Protein AF-A0A955RF29-F1 (afdb_monomer_lite)

Radius of gyration: 60.95 Å; chains: 1; bounding box: 113×38×170 Å

Structure (mmCIF, N/CA/C/O backbone):
data_AF-A0A955RF29-F1
#
_entry.id   AF-A0A955RF29-F1
#
loop_
_atom_site.group_PDB
_atom_site.id
_atom_site.type_symbol
_atom_site.label_atom_id
_atom_site.label_alt_id
_atom_site.label_comp_id
_atom_site.label_asym_id
_atom_site.label_entity_id
_atom_site.label_seq_id
_atom_site.pdbx_PDB_ins_code
_atom_site.Cartn_x
_atom_site.Cartn_y
_atom_site.Cartn_z
_atom_site.occupancy
_atom_site.B_iso_or_equiv
_atom_site.auth_seq_id
_atom_site.auth_comp_id
_atom_site.auth_asym_id
_atom_site.auth_atom_id
_atom_site.pdbx_PDB_model_num
ATOM 1 N N . MET A 1 1 ? 49.615 17.426 -92.882 1.00 44.66 1 MET A N 1
ATOM 2 C CA . MET A 1 1 ? 49.436 17.462 -91.415 1.00 44.66 1 MET A CA 1
ATOM 3 C C . MET A 1 1 ? 48.062 16.869 -91.121 1.00 44.66 1 MET A C 1
ATOM 5 O O . MET A 1 1 ? 47.117 17.593 -90.859 1.00 44.66 1 MET A O 1
ATOM 9 N N . GLU A 1 2 ? 47.929 15.550 -91.261 1.00 51.22 2 GLU A N 1
ATOM 10 C CA . GLU A 1 2 ? 46.719 14.820 -90.866 1.00 51.22 2 GLU A CA 1
ATOM 11 C C . GLU A 1 2 ? 47.012 14.222 -89.491 1.00 51.22 2 GLU A C 1
ATOM 13 O O . GLU A 1 2 ? 47.630 13.172 -89.369 1.00 51.22 2 GLU A O 1
ATOM 18 N N . ILE A 1 3 ? 46.690 14.984 -88.443 1.00 63.00 3 ILE A N 1
ATOM 19 C CA . ILE A 1 3 ? 46.887 14.603 -87.034 1.00 63.00 3 ILE A CA 1
ATOM 20 C C . ILE A 1 3 ? 45.541 14.149 -86.442 1.00 63.00 3 ILE A C 1
ATOM 22 O O . ILE A 1 3 ? 45.221 14.423 -85.288 1.00 63.00 3 ILE A O 1
ATOM 26 N N . LEU A 1 4 ? 44.713 13.491 -87.253 1.00 61.75 4 L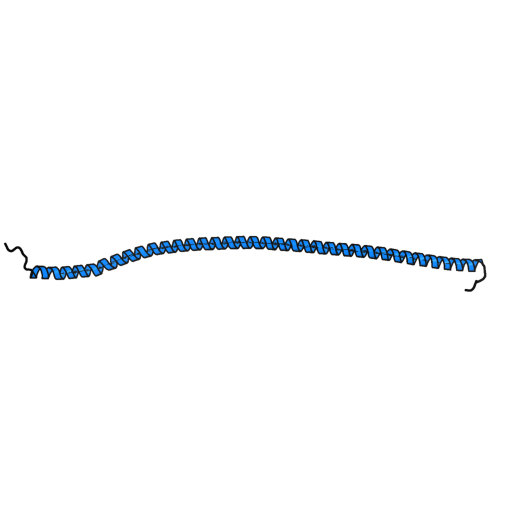EU A N 1
ATOM 27 C CA . LEU A 1 4 ? 43.547 12.771 -86.763 1.00 61.75 4 LEU A CA 1
ATOM 28 C C . LEU A 1 4 ? 43.891 11.284 -86.840 1.00 61.75 4 LEU A C 1
ATOM 30 O O . LEU A 1 4 ? 44.089 10.780 -87.945 1.00 61.75 4 LEU A O 1
ATOM 34 N N . PRO A 1 5 ? 44.031 10.584 -85.701 1.00 68.00 5 PRO A N 1
ATOM 35 C CA . PRO A 1 5 ? 44.172 9.138 -85.731 1.00 68.00 5 PRO A CA 1
ATOM 36 C C . PRO A 1 5 ? 42.946 8.551 -86.435 1.00 68.00 5 PRO A C 1
ATOM 38 O O . PRO A 1 5 ? 41.822 8.983 -86.172 1.00 68.00 5 PRO A O 1
ATOM 41 N N . ASP A 1 6 ? 43.169 7.585 -87.329 1.00 71.38 6 ASP A N 1
ATOM 42 C CA . ASP A 1 6 ? 42.102 6.882 -88.043 1.00 71.38 6 ASP A CA 1
ATOM 4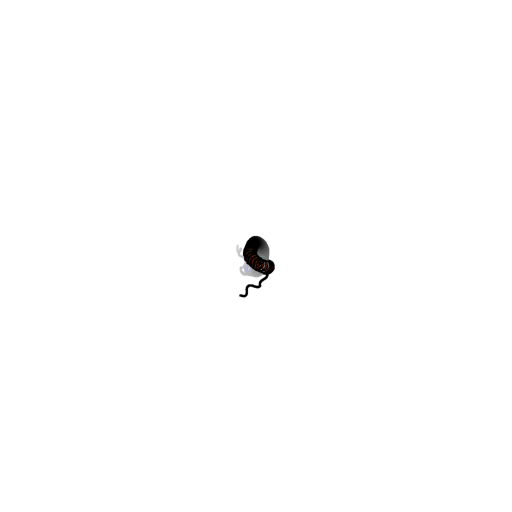3 C C . ASP A 1 6 ? 40.985 6.494 -87.055 1.00 71.38 6 ASP A C 1
ATOM 45 O O . ASP A 1 6 ? 41.275 5.831 -86.046 1.00 71.38 6 ASP A O 1
ATOM 49 N N . PRO A 1 7 ? 39.715 6.863 -87.310 1.00 74.56 7 PRO A N 1
ATOM 50 C CA . PRO A 1 7 ? 38.617 6.675 -86.358 1.00 74.56 7 PRO A CA 1
ATOM 51 C C . PRO A 1 7 ? 38.456 5.209 -85.935 1.00 74.56 7 PRO A C 1
ATOM 53 O O . PRO A 1 7 ? 38.029 4.915 -84.820 1.00 74.56 7 PRO A O 1
ATOM 56 N N . ILE A 1 8 ? 38.881 4.278 -86.786 1.00 77.88 8 ILE A N 1
ATOM 57 C CA . ILE A 1 8 ? 38.876 2.838 -86.529 1.00 77.88 8 ILE A CA 1
ATOM 58 C C . ILE A 1 8 ? 39.794 2.466 -85.352 1.00 77.88 8 ILE A C 1
ATOM 60 O O . ILE A 1 8 ? 39.371 1.720 -84.472 1.00 77.88 8 ILE A O 1
ATOM 64 N N . HIS A 1 9 ? 41.012 3.015 -85.272 1.00 79.88 9 HIS A N 1
ATOM 65 C CA . HIS A 1 9 ? 41.974 2.683 -84.211 1.00 79.88 9 HIS A CA 1
ATOM 66 C C . HIS A 1 9 ? 41.547 3.257 -82.857 1.00 79.88 9 HIS A C 1
ATOM 68 O O . HIS A 1 9 ? 41.648 2.580 -81.833 1.00 79.88 9 HIS A O 1
ATOM 74 N N . ALA A 1 10 ? 41.005 4.480 -82.857 1.00 80.06 10 ALA A N 1
ATOM 75 C CA . ALA A 1 10 ? 40.434 5.089 -81.660 1.00 80.06 10 ALA A CA 1
ATOM 76 C C . ALA A 1 10 ? 39.253 4.264 -81.126 1.00 80.06 10 ALA A C 1
ATOM 78 O O . ALA A 1 10 ? 39.174 4.001 -79.928 1.00 80.06 10 ALA A O 1
ATOM 79 N N . THR A 1 11 ? 38.378 3.788 -82.018 1.00 82.56 11 THR A N 1
ATOM 80 C CA . THR A 1 11 ? 37.225 2.955 -81.643 1.00 82.56 11 THR A CA 1
ATOM 81 C C . THR A 1 11 ? 37.660 1.580 -81.119 1.00 82.56 11 THR A C 1
ATOM 83 O O . THR A 1 11 ? 37.124 1.109 -80.117 1.00 82.56 11 THR A O 1
ATOM 86 N N . LEU A 1 12 ? 38.672 0.961 -81.740 1.00 85.12 12 LEU A N 1
ATOM 87 C CA . LEU A 1 12 ? 39.217 -0.337 -81.326 1.00 85.12 12 LEU A CA 1
ATOM 88 C C . LEU A 1 12 ? 39.842 -0.294 -79.919 1.00 85.12 12 LEU A C 1
ATOM 90 O O . LEU A 1 12 ? 39.748 -1.274 -79.187 1.00 85.12 12 LEU A O 1
ATOM 94 N N . LEU A 1 13 ? 40.452 0.833 -79.529 1.00 84.88 13 LEU A N 1
ATOM 95 C CA . LEU A 1 13 ? 41.024 1.024 -78.190 1.00 84.88 13 LEU A CA 1
ATOM 96 C C . LEU A 1 13 ? 39.968 1.461 -77.156 1.00 84.88 13 LEU A C 1
ATOM 98 O O . LEU A 1 13 ? 40.008 1.035 -76.001 1.00 84.88 13 LEU A O 1
ATOM 102 N N . LEU A 1 14 ? 39.002 2.293 -77.565 1.00 88.75 14 LEU A N 1
ATOM 103 C CA . LEU A 1 14 ? 37.929 2.781 -76.693 1.00 88.75 14 LEU A CA 1
ATOM 104 C C . LEU A 1 14 ? 36.957 1.678 -76.278 1.00 88.75 14 LEU A C 1
ATOM 106 O O . LEU A 1 14 ? 36.488 1.691 -75.143 1.00 88.75 14 LEU A O 1
ATOM 110 N N . LEU A 1 15 ? 36.667 0.718 -77.159 1.00 90.62 15 LEU A N 1
ATOM 111 C CA . LEU A 1 15 ? 35.743 -0.378 -76.864 1.00 90.62 15 LEU A CA 1
ATOM 112 C C . LEU A 1 15 ? 36.165 -1.201 -75.623 1.00 90.62 15 LEU A C 1
ATOM 114 O O . LEU A 1 15 ? 35.382 -1.262 -74.673 1.00 90.62 15 LEU A O 1
ATOM 118 N N . PRO A 1 16 ? 37.374 -1.795 -75.548 1.00 90.12 16 PRO A N 1
ATOM 119 C CA . PRO A 1 16 ? 37.805 -2.537 -74.365 1.00 90.12 16 PRO A CA 1
ATOM 120 C C . PRO A 1 16 ? 37.986 -1.638 -73.138 1.00 90.12 16 PRO A C 1
ATOM 122 O O . PRO A 1 16 ? 37.719 -2.091 -72.028 1.00 90.12 16 PRO A O 1
ATOM 125 N N . PHE A 1 17 ? 38.371 -0.366 -73.308 1.00 91.50 17 PHE A N 1
ATOM 126 C CA . PHE A 1 17 ? 38.441 0.589 -72.198 1.00 91.50 17 PHE A CA 1
ATOM 127 C C . PHE A 1 17 ? 37.061 0.852 -71.581 1.00 91.50 17 PHE A C 1
ATOM 129 O O . PHE A 1 17 ? 36.918 0.787 -70.364 1.00 91.50 17 PHE A O 1
ATOM 136 N N . LEU A 1 18 ? 36.030 1.087 -72.399 1.00 93.12 18 LEU A N 1
ATOM 137 C CA . LEU A 1 18 ? 34.659 1.299 -71.926 1.00 93.12 18 LEU A CA 1
ATOM 138 C C . LEU A 1 18 ? 34.064 0.033 -71.304 1.00 93.12 18 LEU A C 1
ATOM 140 O O . LEU A 1 18 ? 33.390 0.119 -70.279 1.00 93.12 18 LEU A O 1
ATOM 144 N N . VAL A 1 19 ? 34.347 -1.143 -71.871 1.00 93.25 19 VAL A N 1
ATOM 145 C CA . VAL A 1 19 ? 33.924 -2.428 -71.292 1.00 93.25 19 VAL A CA 1
ATOM 146 C C . VAL A 1 19 ? 34.605 -2.671 -69.939 1.00 93.25 19 VAL A C 1
ATOM 148 O O . VAL A 1 19 ? 33.932 -3.028 -68.969 1.00 93.25 19 VAL A O 1
ATOM 151 N N . ALA A 1 20 ? 35.915 -2.430 -69.834 1.00 90.25 20 ALA A N 1
ATOM 152 C CA . ALA A 1 20 ? 36.654 -2.550 -68.579 1.00 90.25 20 ALA A CA 1
ATOM 153 C C . 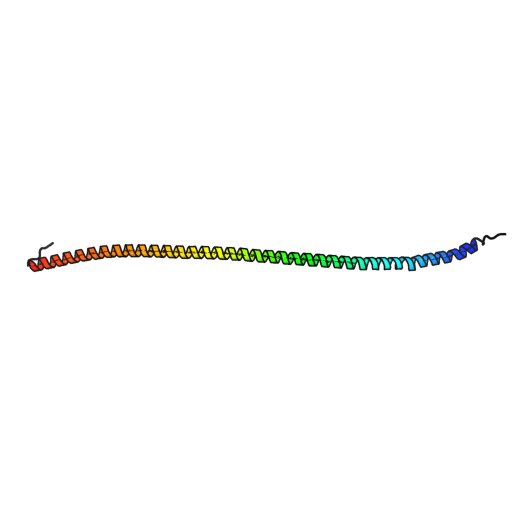ALA A 1 20 ? 36.189 -1.518 -67.541 1.00 90.25 20 ALA A C 1
ATOM 155 O O . ALA A 1 20 ? 35.969 -1.878 -66.387 1.00 90.25 20 ALA A O 1
ATOM 156 N N . ALA A 1 21 ? 35.964 -0.264 -67.944 1.00 90.88 21 ALA A N 1
ATOM 157 C CA . ALA A 1 21 ? 35.448 0.792 -67.076 1.00 90.88 21 ALA A CA 1
ATOM 158 C C . ALA A 1 21 ? 34.029 0.480 -66.576 1.00 90.88 21 ALA A C 1
ATOM 160 O O . ALA A 1 21 ? 33.749 0.637 -65.389 1.00 90.88 21 ALA A O 1
ATOM 161 N N . GLY A 1 22 ? 33.149 -0.026 -67.447 1.00 92.06 22 GLY A N 1
ATOM 162 C CA . GLY A 1 22 ? 31.806 -0.469 -67.070 1.00 92.06 22 GLY A CA 1
ATOM 163 C C . GLY A 1 22 ? 31.834 -1.657 -66.105 1.00 92.06 22 GLY A C 1
ATOM 164 O O . GLY A 1 22 ? 31.136 -1.650 -65.092 1.00 92.06 22 GLY A O 1
ATOM 165 N N . THR A 1 23 ? 32.701 -2.641 -66.364 1.00 91.25 23 THR A N 1
ATOM 166 C CA . THR A 1 23 ? 32.887 -3.803 -65.479 1.00 91.25 23 THR A CA 1
ATOM 167 C C . THR A 1 23 ? 33.421 -3.368 -64.118 1.00 91.25 23 THR A C 1
ATOM 169 O O . THR A 1 23 ? 32.877 -3.762 -63.090 1.00 91.25 23 THR A O 1
ATOM 172 N N . LEU A 1 24 ? 34.428 -2.493 -64.092 1.00 88.94 24 LEU A N 1
ATOM 173 C CA . LEU A 1 24 ? 34.994 -1.951 -62.861 1.00 88.94 24 LEU A CA 1
ATOM 174 C C . LEU A 1 24 ? 33.962 -1.133 -62.076 1.00 88.94 24 LEU A C 1
ATOM 176 O O . LEU A 1 24 ? 33.882 -1.257 -60.859 1.00 88.94 24 LEU A O 1
ATOM 180 N N . HIS A 1 25 ? 33.131 -0.337 -62.749 1.00 88.50 25 HIS A N 1
ATOM 181 C CA . HIS A 1 25 ? 32.067 0.415 -62.091 1.00 88.50 25 HIS A CA 1
ATOM 182 C C . HIS A 1 25 ? 31.054 -0.513 -61.398 1.00 88.50 25 HIS A C 1
ATOM 184 O O . HIS A 1 25 ? 30.691 -0.286 -60.243 1.00 88.50 25 HIS A O 1
ATOM 190 N N . VAL A 1 26 ? 30.642 -1.599 -62.059 1.00 88.94 26 VAL A N 1
ATOM 191 C CA . VAL A 1 26 ? 29.707 -2.574 -61.474 1.00 88.94 26 VAL A CA 1
ATOM 192 C C . VAL A 1 26 ? 30.357 -3.381 -60.347 1.00 88.94 26 VAL A C 1
ATOM 194 O O . VAL A 1 26 ? 29.715 -3.609 -59.324 1.00 88.94 26 VAL A O 1
ATOM 197 N N . VAL A 1 27 ? 31.619 -3.788 -60.511 1.00 90.69 27 VAL A N 1
ATOM 198 C CA . VAL A 1 27 ? 32.331 -4.659 -59.561 1.00 90.69 27 VAL A CA 1
ATOM 199 C C . VAL A 1 27 ? 32.889 -3.901 -58.357 1.00 90.69 27 VAL A C 1
ATOM 201 O O . VAL A 1 27 ? 33.001 -4.493 -57.294 1.00 90.69 27 VAL A O 1
ATOM 204 N N . LEU A 1 28 ? 33.236 -2.618 -58.480 1.00 88.31 28 LEU A N 1
ATOM 205 C CA . LEU A 1 28 ? 33.848 -1.851 -57.389 1.00 88.31 28 LEU A CA 1
ATOM 206 C C . LEU A 1 28 ? 32.878 -0.848 -56.762 1.00 88.31 28 LEU A C 1
ATOM 208 O O . LEU A 1 28 ? 32.743 -0.805 -55.543 1.00 88.31 28 LEU A O 1
ATOM 212 N N . TRP A 1 29 ? 32.179 -0.054 -57.577 1.00 87.94 29 TRP A N 1
ATOM 213 C CA . TRP A 1 29 ? 31.405 1.086 -57.073 1.00 87.94 29 TRP A CA 1
ATOM 214 C C . TRP A 1 29 ? 30.132 0.654 -56.346 1.00 87.94 29 TRP A C 1
ATOM 216 O O . TRP A 1 29 ? 29.836 1.162 -55.265 1.00 87.94 29 TRP A O 1
ATOM 226 N N . LYS A 1 30 ? 29.402 -0.321 -56.906 1.00 87.19 30 LYS A N 1
ATOM 227 C CA . LYS A 1 30 ? 28.189 -0.865 -56.277 1.00 87.19 30 LYS A CA 1
ATOM 228 C C . LYS A 1 30 ? 28.464 -1.531 -54.921 1.00 87.19 30 LYS A C 1
ATOM 230 O O . LYS A 1 30 ? 27.805 -1.136 -53.962 1.00 87.19 30 LYS A O 1
ATOM 235 N N . PRO A 1 31 ? 29.402 -2.492 -54.785 1.00 88.56 31 PRO A N 1
ATOM 236 C CA . PRO A 1 31 ? 29.642 -3.120 -53.486 1.00 88.56 31 PRO A CA 1
ATOM 237 C C . PRO A 1 31 ? 30.300 -2.176 -52.477 1.00 88.56 31 PRO A C 1
ATOM 239 O O . PRO A 1 31 ? 30.016 -2.291 -51.290 1.00 88.56 31 PRO A O 1
ATOM 242 N N . LEU A 1 32 ? 31.122 -1.214 -52.917 1.00 89.25 32 LEU A N 1
ATOM 243 C CA . LEU A 1 32 ? 31.707 -0.224 -52.009 1.00 89.25 32 LEU A CA 1
ATOM 244 C C . LEU A 1 32 ? 30.637 0.684 -51.390 1.00 89.25 32 LEU A C 1
ATOM 246 O O . LEU A 1 32 ? 30.644 0.894 -50.180 1.00 89.25 32 LEU A O 1
ATOM 250 N N . LEU A 1 33 ? 29.706 1.195 -52.203 1.00 88.75 33 LEU A N 1
ATOM 251 C CA . LEU A 1 33 ? 28.585 1.996 -51.706 1.00 88.75 33 LEU A CA 1
ATOM 252 C C . LEU A 1 33 ? 27.665 1.171 -50.803 1.00 88.75 33 LEU A C 1
ATOM 254 O O . LEU A 1 33 ? 27.308 1.646 -49.732 1.00 88.75 33 LEU A O 1
ATOM 258 N N . ALA A 1 34 ? 27.353 -0.070 -51.189 1.00 89.44 34 ALA A N 1
ATOM 259 C CA . ALA A 1 34 ? 26.545 -0.967 -50.367 1.00 89.44 34 ALA A CA 1
ATOM 260 C C . ALA A 1 34 ? 27.191 -1.234 -48.996 1.00 89.44 34 ALA A C 1
ATOM 262 O O . ALA A 1 34 ? 26.507 -1.200 -47.984 1.00 89.44 34 ALA A O 1
ATOM 263 N N . TYR A 1 35 ? 28.512 -1.434 -48.936 1.00 88.81 35 TYR A N 1
ATOM 264 C CA . TYR A 1 35 ? 29.224 -1.637 -47.671 1.00 88.81 35 TYR A CA 1
ATOM 265 C C . TYR A 1 35 ? 29.227 -0.386 -46.779 1.00 88.81 35 TYR A C 1
ATOM 267 O O . TYR A 1 35 ? 29.102 -0.486 -45.558 1.00 88.81 35 TYR A O 1
ATOM 275 N N . LEU A 1 36 ? 29.379 0.802 -47.375 1.00 87.88 36 LEU A N 1
ATOM 276 C CA . LEU A 1 36 ? 29.318 2.062 -46.632 1.00 87.88 36 LEU A CA 1
ATOM 277 C C . LEU A 1 36 ? 27.914 2.329 -46.081 1.00 87.88 36 LEU A C 1
ATOM 279 O O . LEU A 1 36 ? 27.801 2.770 -44.937 1.00 87.88 36 LEU A O 1
ATOM 283 N N . ASP A 1 37 ? 26.877 2.026 -46.862 1.00 90.19 37 ASP A N 1
ATOM 284 C CA . ASP A 1 37 ? 25.478 2.163 -46.456 1.00 90.19 37 ASP A CA 1
ATOM 285 C C . ASP A 1 37 ? 25.116 1.156 -45.357 1.00 90.19 37 ASP A C 1
ATOM 287 O O . ASP A 1 37 ? 24.622 1.547 -44.305 1.00 90.19 37 ASP A O 1
ATOM 291 N N . GLU A 1 38 ? 25.503 -0.115 -45.512 1.00 90.31 38 GLU A N 1
ATOM 292 C CA . GLU A 1 38 ? 25.320 -1.160 -44.495 1.00 90.31 38 GLU A CA 1
ATOM 293 C C . GLU A 1 38 ? 25.979 -0.774 -43.164 1.00 90.31 38 GLU A C 1
ATOM 295 O O . GLU A 1 38 ? 25.394 -0.917 -42.087 1.00 90.31 38 GLU A O 1
ATOM 300 N N . ARG A 1 39 ? 27.199 -0.225 -43.221 1.00 85.81 39 ARG A N 1
ATOM 301 C CA . ARG A 1 39 ? 27.912 0.223 -42.022 1.00 85.81 39 ARG A CA 1
ATOM 302 C C . ARG A 1 39 ? 27.232 1.433 -41.378 1.00 85.81 39 ARG A C 1
ATOM 304 O O . ARG A 1 39 ? 27.130 1.480 -40.152 1.00 85.81 39 ARG A O 1
ATOM 311 N N . ALA A 1 40 ? 26.786 2.405 -42.173 1.00 86.31 40 ALA A N 1
ATOM 312 C CA . ALA A 1 40 ? 26.064 3.572 -41.669 1.00 86.31 40 ALA A CA 1
ATOM 313 C C . ALA A 1 40 ? 24.717 3.173 -41.044 1.00 86.31 40 ALA A C 1
ATOM 315 O O . ALA A 1 40 ? 24.378 3.654 -39.959 1.00 86.31 40 ALA A O 1
ATOM 316 N N . HIS A 1 41 ? 24.005 2.2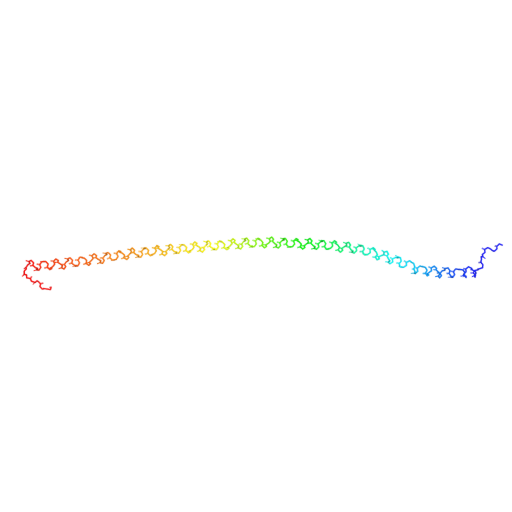41 -41.680 1.00 89.69 41 HIS A N 1
ATOM 317 C CA . HIS A 1 41 ? 22.744 1.688 -41.207 1.00 89.69 41 HIS A CA 1
ATOM 318 C C . HIS A 1 41 ? 22.936 0.913 -39.902 1.00 89.69 41 HIS A C 1
ATOM 320 O O . HIS A 1 41 ? 22.271 1.214 -38.919 1.00 89.69 41 HIS A O 1
ATOM 326 N N . THR A 1 42 ? 23.909 -0.001 -39.836 1.00 86.88 42 THR A N 1
ATOM 327 C CA . THR A 1 42 ? 24.183 -0.808 -38.633 1.00 86.88 42 THR A CA 1
ATOM 328 C C . THR A 1 42 ? 24.529 0.062 -37.424 1.00 86.88 42 THR A C 1
ATOM 330 O O . THR A 1 42 ? 24.011 -0.158 -36.333 1.00 86.88 42 THR A O 1
ATOM 333 N N . VAL A 1 43 ? 25.387 1.075 -37.598 1.00 87.00 43 VAL A N 1
ATOM 334 C CA . VAL A 1 43 ? 25.796 1.958 -36.491 1.00 87.00 43 VAL A CA 1
ATOM 335 C C . VAL A 1 43 ? 24.635 2.829 -36.015 1.00 87.00 43 VAL A C 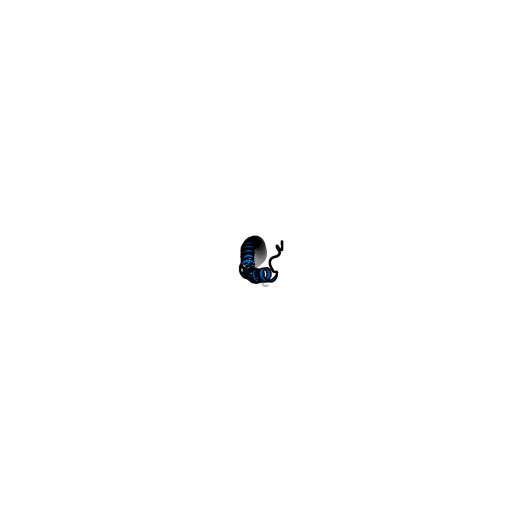1
ATOM 337 O O . VAL A 1 43 ? 24.445 2.992 -34.810 1.00 87.00 43 VAL A O 1
ATOM 340 N N . THR A 1 44 ? 23.859 3.381 -36.949 1.00 90.06 44 THR A N 1
ATOM 341 C CA . THR A 1 44 ? 22.696 4.216 -36.623 1.00 90.06 44 THR A CA 1
ATOM 342 C C . THR A 1 44 ? 21.597 3.391 -35.959 1.00 90.06 44 THR A C 1
ATOM 344 O O . THR A 1 44 ? 21.056 3.808 -34.940 1.00 90.06 44 THR A O 1
ATOM 347 N N . HIS A 1 45 ? 21.326 2.194 -36.478 1.00 92.38 45 HIS A N 1
ATOM 348 C CA . HIS A 1 45 ? 20.335 1.276 -35.927 1.00 92.38 45 HIS A CA 1
ATOM 349 C C . HIS A 1 45 ? 20.720 0.809 -34.524 1.00 92.38 45 HIS A C 1
ATOM 351 O O . HIS A 1 45 ? 19.906 0.897 -33.616 1.00 92.38 45 HIS A O 1
ATOM 357 N N . ALA A 1 46 ? 21.971 0.389 -34.309 1.00 88.06 46 ALA A N 1
ATOM 358 C CA . ALA A 1 46 ? 22.434 -0.038 -32.989 1.00 88.06 46 ALA A CA 1
ATOM 359 C C . ALA A 1 46 ? 22.357 1.090 -31.946 1.00 88.06 46 ALA A C 1
ATOM 361 O O . ALA A 1 46 ? 22.077 0.831 -30.778 1.00 88.06 46 ALA A O 1
ATOM 362 N N . ARG A 1 47 ? 22.587 2.346 -32.358 1.00 92.19 47 ARG A N 1
ATOM 363 C CA . ARG A 1 47 ? 22.388 3.511 -31.486 1.00 92.19 47 ARG A CA 1
ATOM 364 C C . ARG A 1 47 ? 20.921 3.743 -31.155 1.00 92.19 47 ARG A C 1
ATOM 366 O O . ARG A 1 47 ? 20.608 3.876 -29.979 1.00 92.19 47 ARG A O 1
ATOM 373 N N . HIS A 1 48 ? 20.052 3.757 -32.161 1.00 94.12 48 HIS A N 1
ATOM 374 C CA . HIS A 1 48 ? 18.615 3.920 -31.946 1.00 94.12 48 HIS A CA 1
ATOM 375 C C . HIS A 1 48 ? 18.046 2.817 -31.055 1.00 94.12 48 HIS A C 1
ATOM 377 O O . HIS A 1 48 ? 17.330 3.106 -30.108 1.00 94.12 48 HIS A O 1
ATOM 383 N N . GLU A 1 49 ? 18.428 1.566 -31.299 1.00 93.75 49 GLU A N 1
ATOM 384 C CA . GLU A 1 49 ? 17.983 0.430 -30.497 1.00 93.75 49 GLU A CA 1
ATOM 385 C C . GLU A 1 49 ? 18.453 0.547 -29.040 1.00 93.75 49 GLU A C 1
ATOM 387 O O . GLU A 1 49 ? 17.684 0.263 -28.124 1.00 93.75 49 GLU A O 1
ATOM 392 N N . ALA A 1 50 ? 19.683 1.019 -28.804 1.00 93.06 50 ALA A N 1
ATOM 393 C CA . ALA A 1 50 ? 20.183 1.277 -27.456 1.00 93.06 50 ALA A CA 1
ATOM 394 C C . ALA A 1 50 ? 19.419 2.414 -26.750 1.00 93.06 50 ALA A C 1
ATOM 396 O O . ALA A 1 50 ? 19.064 2.265 -25.581 1.00 93.06 50 ALA A O 1
ATOM 397 N N . GLU A 1 51 ? 19.140 3.516 -27.452 1.00 95.25 51 GLU A N 1
ATOM 398 C CA . GLU A 1 51 ? 18.355 4.644 -26.928 1.00 95.25 51 GLU A CA 1
ATOM 399 C 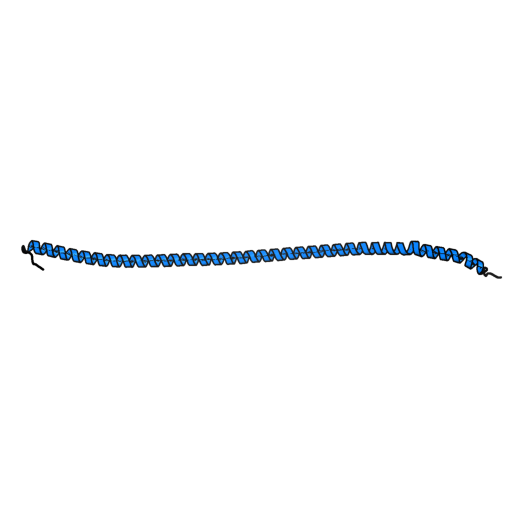C . GLU A 1 51 ? 16.909 4.228 -26.610 1.00 95.25 51 GLU A C 1
ATOM 401 O O . GLU A 1 51 ? 16.382 4.566 -25.547 1.00 95.25 51 GLU A O 1
ATOM 406 N N . ASP A 1 52 ? 16.284 3.431 -27.480 1.00 96.44 52 ASP A N 1
ATOM 407 C CA . ASP A 1 52 ? 14.934 2.903 -27.277 1.00 96.44 52 ASP A CA 1
ATOM 408 C C . ASP A 1 52 ? 14.879 1.934 -26.088 1.00 96.44 52 ASP A C 1
ATOM 410 O O . ASP A 1 52 ? 13.954 1.999 -25.274 1.00 96.44 52 ASP A O 1
ATOM 414 N N . LEU A 1 53 ? 15.886 1.064 -25.938 1.00 94.94 53 LEU A N 1
ATOM 415 C CA . LEU A 1 53 ? 16.025 0.167 -24.786 1.00 94.94 53 LEU A CA 1
ATOM 416 C C . LEU A 1 53 ? 16.202 0.937 -23.476 1.00 94.94 53 LEU A C 1
ATOM 418 O O . LEU A 1 53 ? 15.572 0.586 -22.477 1.00 94.94 53 LEU A O 1
ATOM 422 N N . GLU A 1 54 ? 17.035 1.979 -23.469 1.00 95.38 54 GLU A N 1
ATOM 423 C CA . GLU A 1 54 ? 17.243 2.826 -22.293 1.00 95.38 54 GLU A CA 1
ATOM 424 C C . GLU A 1 54 ? 15.953 3.564 -21.917 1.00 95.38 54 GLU A C 1
ATOM 426 O O . GLU A 1 54 ? 15.515 3.503 -20.765 1.00 95.38 54 GLU A O 1
ATOM 431 N N . SER A 1 55 ? 15.288 4.179 -22.898 1.00 96.69 55 SER A N 1
ATOM 432 C CA . SER A 1 55 ? 14.004 4.860 -22.713 1.00 96.69 55 SER A CA 1
ATOM 433 C C . SER A 1 55 ? 12.929 3.911 -22.173 1.00 96.69 55 SER A C 1
ATOM 435 O O . SER A 1 55 ? 12.276 4.205 -21.167 1.00 96.69 55 SER A O 1
ATOM 437 N N . ALA A 1 56 ? 12.797 2.720 -22.766 1.00 95.88 56 ALA A N 1
ATOM 438 C CA . ALA A 1 56 ? 11.855 1.704 -22.311 1.00 95.88 56 ALA A CA 1
ATOM 439 C C . ALA A 1 56 ? 12.174 1.218 -20.889 1.00 95.88 56 ALA A C 1
ATOM 441 O O . ALA A 1 56 ? 11.259 1.025 -20.085 1.00 95.88 56 ALA A O 1
ATOM 442 N N . ALA A 1 57 ? 13.454 1.043 -20.548 1.00 95.31 57 ALA A N 1
ATOM 443 C CA . ALA A 1 57 ? 13.874 0.645 -19.208 1.00 95.31 57 ALA A CA 1
ATOM 444 C C . ALA A 1 57 ? 13.534 1.715 -18.160 1.00 95.31 57 ALA A C 1
ATOM 446 O O . ALA A 1 57 ? 12.978 1.382 -17.110 1.00 95.31 57 ALA A O 1
ATOM 447 N N . VAL A 1 58 ? 13.803 2.992 -18.458 1.00 96.75 58 VAL A N 1
ATOM 448 C CA . VAL A 1 58 ? 13.437 4.124 -17.592 1.00 96.75 58 VAL A CA 1
ATOM 449 C C . VAL A 1 58 ? 11.925 4.178 -17.402 1.00 96.75 58 VAL A C 1
ATOM 451 O O . VAL A 1 58 ? 11.448 4.227 -16.270 1.00 96.75 58 VAL A O 1
ATOM 454 N N . GLU A 1 59 ? 11.155 4.075 -18.483 1.00 97.12 59 GLU A N 1
ATOM 455 C CA . GLU A 1 59 ? 9.696 4.114 -18.421 1.00 97.12 59 GLU A CA 1
ATOM 456 C C . GLU A 1 59 ? 9.121 2.933 -17.613 1.00 97.12 59 GLU A C 1
ATOM 458 O O . GLU A 1 59 ? 8.197 3.101 -16.813 1.00 97.12 59 GLU A O 1
ATOM 463 N N . GLN A 1 60 ? 9.676 1.723 -17.773 1.00 95.94 60 GLN A N 1
ATOM 464 C CA . GLN A 1 60 ? 9.304 0.568 -16.949 1.00 95.94 60 GLN A CA 1
ATOM 465 C C . GLN A 1 60 ? 9.650 0.784 -15.474 1.00 95.94 60 GLN A C 1
ATOM 467 O O . GLN A 1 60 ? 8.822 0.478 -14.614 1.00 95.94 60 GLN A O 1
ATOM 472 N N . MET A 1 61 ? 10.827 1.339 -15.172 1.00 95.88 61 MET A N 1
ATOM 473 C CA . MET A 1 61 ? 11.225 1.637 -13.796 1.00 95.88 61 MET A CA 1
ATOM 474 C C . MET A 1 61 ? 10.271 2.647 -13.158 1.00 95.88 61 MET A C 1
ATOM 476 O O . MET A 1 61 ? 9.724 2.378 -12.090 1.00 95.88 61 MET A O 1
ATOM 480 N N . THR A 1 62 ? 9.974 3.750 -13.849 1.00 97.25 62 THR A N 1
ATOM 481 C CA . THR A 1 62 ? 9.018 4.755 -13.370 1.00 97.25 62 THR A CA 1
ATOM 482 C C . THR A 1 62 ? 7.641 4.140 -13.130 1.00 97.25 62 THR A C 1
ATOM 484 O O . THR A 1 62 ? 7.051 4.361 -12.075 1.00 97.25 62 THR A O 1
ATOM 487 N N . ARG A 1 63 ? 7.138 3.291 -14.041 1.00 96.81 63 ARG A N 1
ATOM 488 C CA . ARG A 1 63 ? 5.868 2.570 -13.830 1.00 96.81 63 ARG A CA 1
ATOM 489 C C . ARG A 1 63 ? 5.889 1.688 -12.584 1.00 96.81 63 ARG A C 1
ATOM 491 O O . ARG A 1 63 ? 4.892 1.639 -11.862 1.00 96.81 63 ARG A O 1
ATOM 498 N N . ILE A 1 64 ? 6.984 0.967 -12.344 1.00 96.69 64 ILE A N 1
ATOM 499 C CA . ILE A 1 64 ? 7.137 0.111 -11.161 1.00 96.69 64 ILE A CA 1
ATOM 500 C C . ILE A 1 64 ? 7.136 0.964 -9.891 1.00 96.69 64 ILE A C 1
ATOM 502 O O . ILE A 1 64 ? 6.416 0.642 -8.946 1.00 96.69 64 ILE A O 1
ATOM 506 N N . GLU A 1 65 ? 7.888 2.062 -9.877 1.00 96.81 65 GLU A N 1
ATOM 507 C CA . GLU A 1 65 ? 7.946 2.987 -8.745 1.00 96.81 65 GLU A CA 1
ATOM 508 C C . GLU A 1 65 ? 6.580 3.610 -8.446 1.00 96.81 65 GLU A C 1
ATOM 510 O O . GLU A 1 65 ? 6.152 3.615 -7.290 1.00 96.81 65 GLU A O 1
ATOM 515 N N . THR A 1 66 ? 5.855 4.060 -9.476 1.00 97.31 66 THR A N 1
ATOM 516 C CA . THR A 1 66 ? 4.494 4.594 -9.330 1.00 97.31 66 THR A CA 1
ATOM 517 C C . THR A 1 66 ? 3.551 3.546 -8.746 1.00 97.31 66 THR A C 1
ATOM 519 O O . THR A 1 66 ? 2.914 3.806 -7.727 1.00 97.31 66 THR A O 1
ATOM 522 N N . ARG A 1 67 ? 3.520 2.331 -9.309 1.00 95.88 67 ARG A N 1
ATOM 523 C CA . ARG A 1 67 ? 2.669 1.243 -8.795 1.00 95.88 67 ARG A CA 1
ATOM 524 C C . ARG A 1 67 ? 3.021 0.859 -7.362 1.00 95.88 67 ARG A C 1
ATOM 526 O O . ARG A 1 67 ? 2.135 0.554 -6.567 1.00 95.88 67 ARG A O 1
ATOM 533 N N . LEU A 1 68 ? 4.305 0.880 -7.006 1.00 97.12 68 LEU A N 1
ATOM 534 C CA . LEU A 1 68 ? 4.745 0.601 -5.643 1.00 97.12 68 LEU A CA 1
ATOM 535 C C . LEU A 1 68 ? 4.301 1.702 -4.673 1.00 97.12 68 LEU A C 1
ATOM 537 O O . LEU A 1 68 ? 3.885 1.398 -3.552 1.00 97.12 68 LEU A O 1
ATOM 541 N N . ALA A 1 69 ? 4.379 2.968 -5.084 1.00 97.12 69 ALA A N 1
ATOM 542 C CA . ALA A 1 69 ? 3.900 4.097 -4.294 1.00 97.12 69 ALA A CA 1
ATOM 543 C C . ALA A 1 69 ? 2.376 4.036 -4.090 1.00 97.12 69 ALA A C 1
ATOM 545 O O . ALA A 1 69 ? 1.909 4.174 -2.957 1.00 97.12 69 ALA A O 1
ATOM 546 N N . GLU A 1 70 ? 1.619 3.747 -5.150 1.00 96.94 70 GLU A N 1
ATOM 547 C CA . GLU A 1 70 ? 0.165 3.551 -5.105 1.00 96.94 70 GLU A CA 1
ATOM 548 C C . GLU A 1 70 ? -0.220 2.396 -4.176 1.00 96.94 70 GLU A C 1
ATOM 550 O O . GLU A 1 70 ? -1.018 2.585 -3.258 1.00 96.94 70 GLU A O 1
ATOM 555 N N . ALA A 1 71 ? 0.420 1.231 -4.320 1.00 95.88 71 ALA A N 1
ATOM 556 C CA . ALA A 1 71 ? 0.167 0.077 -3.459 1.00 95.88 71 ALA A CA 1
ATOM 557 C C . ALA A 1 71 ? 0.468 0.383 -1.981 1.00 95.88 71 ALA A C 1
ATOM 559 O O . ALA A 1 71 ? -0.281 -0.010 -1.087 1.00 95.88 71 ALA A O 1
ATOM 560 N N . ARG A 1 72 ? 1.547 1.124 -1.689 1.00 96.00 72 ARG A N 1
ATOM 561 C CA . ARG A 1 72 ? 1.861 1.562 -0.317 1.00 96.00 72 ARG A CA 1
ATOM 562 C C . ARG A 1 72 ? 0.801 2.511 0.237 1.00 96.00 72 ARG A C 1
ATOM 564 O O . ARG A 1 72 ? 0.437 2.387 1.410 1.00 96.00 72 ARG A O 1
ATOM 571 N N . ALA A 1 73 ? 0.307 3.437 -0.583 1.00 97.00 73 ALA A N 1
ATOM 572 C CA . ALA A 1 73 ? -0.770 4.340 -0.197 1.00 97.00 73 ALA A CA 1
ATOM 573 C C . ALA A 1 73 ? -2.063 3.562 0.093 1.00 97.00 73 ALA A C 1
ATOM 575 O O . ALA A 1 73 ? -2.662 3.758 1.150 1.00 97.00 73 ALA A O 1
ATOM 576 N N . GLU A 1 74 ? -2.435 2.615 -0.770 1.00 96.69 74 GLU A N 1
ATOM 577 C CA . GLU A 1 74 ? -3.616 1.760 -0.603 1.00 96.69 74 GLU A CA 1
ATOM 578 C C . GLU A 1 74 ? -3.533 0.868 0.647 1.00 96.69 74 GLU A C 1
ATOM 580 O O . GLU A 1 74 ? -4.503 0.723 1.396 1.00 96.69 74 GLU A O 1
ATOM 585 N N . ILE A 1 75 ? -2.357 0.305 0.941 1.00 96.00 75 ILE A N 1
ATOM 586 C CA . ILE A 1 75 ? -2.140 -0.454 2.179 1.00 96.00 75 ILE A CA 1
ATOM 587 C C . ILE A 1 75 ? -2.341 0.451 3.397 1.00 96.00 75 ILE A C 1
ATOM 589 O O . ILE A 1 75 ? -2.977 0.044 4.372 1.00 96.00 75 ILE A O 1
ATOM 593 N N . SER A 1 76 ? -1.809 1.675 3.362 1.00 95.50 76 SER A N 1
ATOM 594 C CA . SER A 1 76 ? -1.956 2.633 4.460 1.00 95.50 76 SER A CA 1
ATOM 595 C C . SER A 1 76 ? -3.425 2.991 4.703 1.00 95.50 76 SER A C 1
ATOM 597 O O . SER A 1 76 ? -3.906 2.881 5.835 1.00 95.50 76 SER A O 1
ATOM 599 N N . THR A 1 77 ? -4.165 3.330 3.642 1.00 96.94 77 THR A N 1
ATOM 600 C CA . THR A 1 77 ? -5.592 3.675 3.733 1.00 96.94 77 THR A CA 1
ATOM 601 C C . THR A 1 77 ? -6.424 2.486 4.208 1.00 96.94 77 THR A C 1
ATOM 603 O O . THR A 1 77 ? -7.234 2.628 5.126 1.00 96.94 77 THR A O 1
ATOM 606 N N . THR A 1 78 ? -6.167 1.288 3.679 1.00 96.88 78 THR A N 1
ATOM 607 C CA . THR A 1 78 ? -6.853 0.053 4.081 1.00 96.88 78 THR A CA 1
ATOM 608 C C . THR A 1 78 ? -6.597 -0.275 5.549 1.00 96.88 78 THR A C 1
ATOM 610 O O . THR A 1 78 ? -7.534 -0.579 6.294 1.00 96.88 78 THR A O 1
ATOM 613 N N . ARG A 1 79 ? -5.344 -0.164 6.010 1.00 96.50 79 ARG A N 1
ATOM 614 C CA . ARG A 1 79 ? -4.990 -0.372 7.423 1.00 96.50 79 ARG A CA 1
ATOM 615 C C . ARG A 1 79 ? -5.652 0.657 8.330 1.00 96.50 79 ARG A C 1
ATOM 617 O O . ARG A 1 79 ? -6.152 0.289 9.393 1.00 96.50 79 ARG A O 1
ATOM 624 N N . GLN A 1 80 ? -5.684 1.925 7.926 1.00 96.88 80 GLN A N 1
ATOM 625 C CA . GLN A 1 80 ? -6.344 2.979 8.689 1.00 96.88 80 GLN A CA 1
ATOM 626 C C . GLN A 1 80 ? -7.854 2.731 8.794 1.00 96.88 80 GLN A C 1
ATOM 628 O O . GLN A 1 80 ? -8.403 2.793 9.895 1.00 96.88 80 GLN A O 1
ATOM 633 N N . ALA A 1 81 ? -8.510 2.369 7.689 1.00 96.88 81 ALA A N 1
ATOM 634 C CA . ALA A 1 81 ? -9.932 2.037 7.666 1.00 96.88 81 ALA A CA 1
ATOM 635 C C . ALA A 1 81 ? -10.250 0.787 8.505 1.00 96.88 81 ALA A C 1
ATOM 637 O O . ALA A 1 81 ? -11.240 0.757 9.235 1.00 96.88 81 ALA A O 1
ATOM 638 N N . ALA A 1 82 ? -9.406 -0.249 8.448 1.00 96.31 82 ALA A N 1
ATOM 639 C CA . ALA A 1 82 ? -9.541 -1.431 9.299 1.00 96.31 82 ALA A CA 1
ATOM 640 C C . ALA A 1 82 ? -9.405 -1.076 10.788 1.00 96.31 82 ALA A C 1
ATOM 642 O O . ALA A 1 82 ? -10.222 -1.509 11.597 1.00 96.31 82 ALA A O 1
ATOM 643 N N . ARG A 1 83 ? -8.430 -0.229 11.145 1.00 97.00 83 ARG A N 1
ATOM 644 C CA . ARG A 1 83 ? -8.237 0.235 12.525 1.00 97.00 83 ARG A CA 1
ATOM 645 C C . ARG A 1 83 ? -9.419 1.064 13.026 1.00 97.00 83 ARG A C 1
ATOM 647 O O . ARG A 1 83 ? -9.858 0.855 14.149 1.00 97.00 83 ARG A O 1
ATOM 654 N N . GLN A 1 84 ? -9.950 1.973 12.209 1.00 97.12 84 GLN A N 1
ATOM 655 C CA . GLN A 1 84 ? -11.130 2.762 12.578 1.00 97.12 84 GLN A CA 1
ATOM 656 C C . GLN A 1 84 ? -12.365 1.881 12.784 1.00 97.12 84 GLN A C 1
ATOM 658 O O . GLN A 1 84 ? -13.073 2.061 13.771 1.00 97.12 84 GLN A O 1
ATOM 663 N N . ARG A 1 85 ? -12.591 0.890 11.910 1.00 96.31 85 ARG A N 1
ATOM 664 C CA . ARG A 1 85 ? -13.673 -0.089 12.090 1.00 96.31 85 ARG A CA 1
ATOM 665 C C . ARG A 1 85 ? -13.507 -0.894 13.376 1.00 96.31 85 ARG A C 1
ATOM 667 O O . ARG A 1 85 ? -14.466 -1.016 14.126 1.00 96.31 85 ARG A O 1
ATOM 674 N N . ALA A 1 86 ? -12.298 -1.379 13.657 1.00 96.06 86 ALA A N 1
ATOM 675 C CA . ALA A 1 86 ? -12.015 -2.125 14.882 1.00 96.06 86 ALA A CA 1
ATOM 676 C C . ALA A 1 86 ? -12.286 -1.290 16.145 1.00 96.06 86 ALA A C 1
ATOM 678 O O . ALA A 1 86 ? -12.963 -1.767 17.047 1.00 96.06 86 ALA A O 1
ATOM 679 N N . LEU A 1 87 ? -11.833 -0.031 16.179 1.00 96.88 87 LEU A N 1
ATOM 680 C CA . LEU A 1 87 ? -12.100 0.886 17.296 1.00 96.88 87 LEU A CA 1
ATOM 681 C C . LEU A 1 87 ? -13.598 1.200 17.448 1.00 96.88 87 LEU A C 1
ATOM 683 O O . LEU A 1 87 ? -14.098 1.320 18.565 1.00 96.88 87 LEU A O 1
ATOM 687 N N . GLY A 1 88 ? -14.322 1.330 16.332 1.00 97.12 88 GLY A N 1
ATOM 688 C CA . GLY A 1 88 ? -15.771 1.529 16.336 1.00 97.12 88 GLY A CA 1
ATOM 689 C C . GLY A 1 88 ? -16.524 0.333 16.921 1.00 97.12 88 GLY A C 1
ATOM 690 O O . GLY A 1 88 ? -17.377 0.513 17.790 1.00 97.12 88 GLY A O 1
ATOM 691 N N . GLU A 1 89 ? -16.177 -0.881 16.492 1.00 96.69 89 GLU A N 1
ATOM 692 C CA . GLU A 1 89 ? -16.763 -2.118 17.023 1.00 96.69 89 GLU A CA 1
ATOM 693 C C . GLU A 1 89 ? -16.395 -2.344 18.493 1.00 96.69 89 GLU A C 1
ATOM 695 O O . GLU A 1 89 ? -17.266 -2.674 19.292 1.00 96.69 89 GLU A O 1
ATOM 700 N N . GLU A 1 90 ? -15.144 -2.095 18.890 1.00 95.94 90 GLU A N 1
ATOM 701 C CA . GLU A 1 90 ? -14.723 -2.161 20.294 1.00 95.94 90 GLU A CA 1
ATOM 702 C C . GLU A 1 90 ? -15.564 -1.220 21.166 1.00 95.94 90 GLU A C 1
ATOM 704 O O . GLU A 1 90 ? -16.142 -1.644 22.168 1.00 95.94 90 GLU A O 1
ATOM 709 N N . SER A 1 91 ? -15.701 0.043 20.750 1.00 96.88 91 SER A N 1
ATOM 710 C CA . SER A 1 91 ? -16.524 1.033 21.452 1.00 96.88 91 SER A CA 1
ATOM 711 C C . SER A 1 91 ? -17.982 0.581 21.570 1.00 96.88 91 SER A C 1
ATOM 713 O O . SER A 1 91 ? -18.577 0.668 22.646 1.00 96.88 91 SER A O 1
ATOM 715 N N . LYS A 1 92 ? -18.547 0.028 20.490 1.00 97.31 92 LYS A N 1
ATOM 716 C CA . LYS A 1 92 ? -19.916 -0.495 20.465 1.00 97.31 92 LYS A CA 1
ATOM 717 C C . LYS A 1 92 ? -20.098 -1.671 21.424 1.00 97.31 92 LYS A C 1
ATOM 719 O O . LYS A 1 92 ? -21.048 -1.664 22.203 1.00 97.31 92 LYS A O 1
ATOM 724 N N . ILE A 1 93 ? -19.181 -2.639 21.415 1.00 97.44 93 ILE A N 1
ATOM 725 C CA . ILE A 1 93 ? -19.210 -3.803 22.312 1.00 97.44 93 ILE A CA 1
ATOM 726 C C . ILE A 1 93 ? -19.115 -3.352 23.772 1.00 97.44 93 ILE A C 1
ATOM 728 O O . ILE A 1 93 ? -19.884 -3.815 24.615 1.00 97.44 93 ILE A O 1
ATOM 732 N N . VAL A 1 94 ? -18.208 -2.420 24.081 1.00 97.19 94 VAL A N 1
ATOM 733 C CA . VAL A 1 94 ? -18.048 -1.882 25.438 1.00 97.19 94 VAL A CA 1
ATOM 734 C C . VAL A 1 94 ? -19.299 -1.123 25.881 1.00 97.19 94 VAL A C 1
ATOM 736 O O . VAL A 1 94 ? -19.754 -1.309 27.011 1.00 97.19 94 VAL A O 1
ATOM 739 N N . ALA A 1 95 ? -19.883 -0.296 25.011 1.00 97.31 95 ALA A N 1
ATOM 740 C CA . ALA A 1 95 ? -21.117 0.428 25.303 1.00 97.31 95 ALA A CA 1
ATOM 741 C C . ALA A 1 95 ? -22.293 -0.530 25.552 1.00 97.31 95 ALA A C 1
ATOM 743 O O . ALA A 1 95 ? -23.022 -0.374 26.531 1.00 97.31 95 ALA A O 1
ATOM 744 N N . GLU A 1 96 ? -22.438 -1.565 24.723 1.00 97.25 96 GLU A N 1
ATOM 745 C CA . GLU A 1 96 ? -23.476 -2.582 24.887 1.00 97.25 96 GLU A CA 1
ATOM 746 C C . GLU A 1 96 ? -23.289 -3.382 26.185 1.00 97.25 96 GLU A C 1
ATOM 748 O O . GLU A 1 96 ? -24.250 -3.611 26.922 1.00 97.25 96 GLU A O 1
ATOM 753 N N . ALA A 1 97 ? -22.053 -3.771 26.508 1.00 96.50 97 ALA A N 1
ATOM 754 C CA . ALA A 1 97 ? -21.734 -4.469 27.749 1.00 96.50 97 ALA A CA 1
ATOM 755 C C . ALA A 1 97 ? -22.049 -3.611 28.985 1.00 96.50 97 ALA A C 1
ATOM 757 O O . ALA A 1 97 ? -22.630 -4.118 29.947 1.00 96.50 97 ALA A O 1
ATOM 758 N N . ARG A 1 98 ? -21.725 -2.311 28.946 1.00 96.69 98 ARG A N 1
ATOM 759 C CA . ARG A 1 98 ? -22.072 -1.355 30.010 1.00 96.69 98 ARG A CA 1
ATOM 760 C C . ARG A 1 98 ? -23.582 -1.207 30.167 1.00 96.69 98 ARG A C 1
ATOM 762 O O . ARG A 1 98 ? -24.075 -1.367 31.278 1.00 96.69 98 ARG A O 1
ATOM 769 N N . GLY A 1 99 ? -24.320 -1.020 29.072 1.00 97.62 99 GLY A N 1
ATOM 770 C CA . GLY A 1 99 ? -25.784 -0.922 29.116 1.00 97.62 99 GLY A CA 1
ATOM 771 C C . GLY A 1 99 ? -26.449 -2.195 29.656 1.00 97.62 99 GLY A C 1
ATOM 772 O O . GLY A 1 99 ? -27.367 -2.132 30.477 1.00 97.62 99 GLY A O 1
ATOM 773 N N . LYS A 1 100 ? -25.943 -3.374 29.270 1.00 96.75 100 LYS A N 1
ATOM 774 C CA . LYS A 1 100 ? -26.382 -4.663 29.832 1.00 96.75 100 LYS A CA 1
ATOM 775 C C . LYS A 1 100 ? -26.087 -4.765 31.329 1.00 96.75 100 LYS A C 1
ATOM 777 O O . LYS A 1 100 ? -26.930 -5.261 32.074 1.00 96.75 100 LYS A O 1
ATOM 782 N N . ALA A 1 101 ? -24.916 -4.312 31.775 1.00 96.19 101 ALA A N 1
ATOM 783 C CA . ALA A 1 101 ? -24.553 -4.308 33.189 1.00 96.19 101 ALA A CA 1
ATOM 784 C C . ALA A 1 101 ? -25.457 -3.368 34.004 1.00 96.19 101 ALA A C 1
ATOM 786 O O . ALA A 1 101 ? -26.004 -3.794 35.017 1.00 96.19 101 ALA A O 1
ATOM 787 N N . GLU A 1 102 ? -25.685 -2.140 33.534 1.00 96.94 102 GLU A N 1
ATOM 788 C CA . GLU A 1 102 ? -26.592 -1.176 34.172 1.00 96.94 102 GLU A CA 1
ATOM 789 C C . GLU A 1 102 ? -28.021 -1.717 34.269 1.00 96.94 102 GLU A C 1
ATOM 791 O O . GLU A 1 102 ? -28.634 -1.669 35.335 1.00 96.94 102 GLU A O 1
ATOM 796 N N . THR A 1 103 ? -28.521 -2.325 33.189 1.00 97.44 103 THR A N 1
ATOM 797 C CA . THR A 1 103 ? -29.848 -2.956 33.174 1.00 97.44 103 THR A CA 1
ATOM 798 C C . THR A 1 103 ? -29.944 -4.075 34.211 1.00 97.44 103 THR A C 1
ATOM 800 O O . THR A 1 103 ? -30.908 -4.125 34.972 1.00 97.44 103 THR A O 1
ATOM 803 N N . ARG A 1 104 ? -28.931 -4.951 34.292 1.00 96.94 104 ARG A N 1
ATOM 804 C CA . ARG A 1 104 ? -28.887 -6.034 35.290 1.00 96.94 104 ARG A CA 1
ATOM 805 C C . ARG A 1 104 ? -28.860 -5.501 36.717 1.00 96.94 104 ARG A C 1
ATOM 807 O O . ARG A 1 104 ? -29.560 -6.035 37.570 1.00 96.94 104 ARG A O 1
ATOM 814 N N . VAL A 1 105 ? -28.077 -4.454 36.978 1.00 97.00 105 VAL A N 1
ATOM 815 C CA . VAL A 1 105 ? -28.017 -3.821 38.303 1.00 97.00 105 VAL A CA 1
ATOM 816 C C . VAL A 1 105 ? -29.373 -3.219 38.666 1.00 97.00 105 VAL A C 1
ATOM 818 O O . VAL A 1 105 ? -29.858 -3.461 39.768 1.00 97.00 105 VAL A O 1
ATOM 821 N N . SER A 1 106 ? -30.019 -2.499 37.744 1.00 97.06 106 SER A N 1
ATOM 822 C CA . SER A 1 106 ? -31.358 -1.943 37.974 1.00 97.06 106 SER A CA 1
ATOM 823 C C . SER A 1 106 ? -32.377 -3.039 38.289 1.00 97.06 106 SER A C 1
ATOM 825 O O . SER A 1 106 ? -33.111 -2.931 39.269 1.00 97.06 106 SER A O 1
ATOM 827 N N . GLN A 1 107 ? -32.386 -4.118 37.500 1.00 97.12 107 GLN A N 1
ATOM 828 C CA . GLN A 1 107 ? -33.283 -5.255 37.712 1.00 97.12 107 GLN A CA 1
ATOM 829 C C . GLN A 1 107 ? -33.058 -5.907 39.078 1.00 97.12 107 GLN A C 1
ATOM 831 O O . GLN A 1 107 ? -34.024 -6.108 39.810 1.00 97.12 107 GLN A O 1
ATOM 836 N N . ALA A 1 108 ? -31.801 -6.162 39.453 1.00 96.25 108 ALA A N 1
ATOM 837 C CA . ALA A 1 108 ? -31.459 -6.743 40.748 1.00 96.25 108 ALA A CA 1
ATOM 838 C C . ALA A 1 108 ? -31.889 -5.843 41.919 1.00 96.25 108 ALA A C 1
ATOM 840 O O . ALA A 1 108 ? -32.406 -6.331 42.921 1.00 96.25 108 ALA A O 1
ATOM 841 N N . VAL A 1 109 ? -31.726 -4.521 41.798 1.00 97.00 109 VAL A N 1
ATOM 842 C CA . VAL A 1 109 ? -32.187 -3.565 42.820 1.00 97.00 109 VAL A CA 1
ATOM 843 C C . VAL A 1 109 ? -33.710 -3.603 42.969 1.00 97.00 109 VAL A C 1
ATOM 845 O O . VAL A 1 109 ? -34.213 -3.593 44.095 1.00 97.00 109 VAL A O 1
ATOM 848 N N . ASP A 1 110 ? -34.450 -3.664 41.864 1.00 96.88 110 ASP A N 1
ATOM 849 C CA . ASP A 1 110 ? -35.913 -3.728 41.900 1.00 96.88 110 ASP A CA 1
ATOM 850 C C . ASP A 1 110 ? -36.433 -5.067 42.433 1.00 96.88 110 ASP A C 1
ATOM 852 O O . ASP A 1 110 ? -37.468 -5.105 43.099 1.00 96.88 110 ASP A O 1
ATOM 856 N N . GLU A 1 111 ? -35.714 -6.156 42.174 1.00 96.56 111 GLU A N 1
ATOM 857 C CA . GLU A 1 111 ? -35.999 -7.480 42.729 1.00 96.56 111 GLU A CA 1
ATOM 858 C C . GLU A 1 111 ? -35.765 -7.495 44.246 1.00 96.56 111 GLU A C 1
ATOM 860 O O . GLU A 1 111 ? -36.680 -7.813 45.001 1.00 96.56 111 GLU A O 1
ATOM 865 N N . ILE A 1 112 ? -34.627 -6.968 44.718 1.00 96.31 112 ILE A N 1
ATOM 866 C CA . ILE A 1 112 ? -34.333 -6.811 46.155 1.00 96.31 112 ILE A CA 1
ATOM 867 C C . ILE A 1 112 ? -35.401 -5.967 46.867 1.00 96.31 112 ILE A C 1
ATOM 869 O O . ILE A 1 112 ? -35.768 -6.252 48.010 1.00 96.31 112 ILE A O 1
ATOM 873 N N . ARG A 1 113 ? -35.905 -4.902 46.228 1.00 95.81 113 ARG A N 1
ATOM 874 C CA . ARG A 1 113 ? -36.991 -4.083 46.795 1.00 95.81 113 ARG A CA 1
ATOM 875 C C . ARG A 1 113 ? -38.285 -4.882 46.943 1.00 95.81 113 ARG A C 1
ATOM 877 O O . ARG A 1 113 ? -38.925 -4.784 47.991 1.00 95.81 113 ARG A O 1
ATOM 884 N N . ARG A 1 114 ? -38.654 -5.667 45.927 1.00 96.50 114 ARG A N 1
ATOM 885 C CA . ARG A 1 114 ? -39.840 -6.539 45.953 1.00 96.50 114 ARG A CA 1
ATOM 886 C C . ARG A 1 114 ? -39.717 -7.625 47.021 1.00 96.50 114 ARG A C 1
ATOM 888 O O . ARG A 1 114 ? -40.642 -7.797 47.817 1.00 96.50 114 ARG A O 1
ATOM 895 N N . ASP A 1 115 ? -38.558 -8.267 47.112 1.00 94.81 115 ASP A N 1
ATOM 896 C CA . ASP A 1 115 ? -38.279 -9.295 48.117 1.00 94.81 115 ASP A CA 1
ATOM 897 C C . ASP A 1 115 ? -38.345 -8.723 49.535 1.00 94.81 115 ASP A C 1
ATOM 899 O O . ASP A 1 115 ? -38.951 -9.322 50.423 1.00 94.81 115 ASP A O 1
ATOM 903 N N . ARG A 1 116 ? -37.801 -7.516 49.753 1.00 96.06 116 ARG A N 1
ATOM 904 C CA . ARG A 1 116 ? -37.916 -6.815 51.042 1.00 96.06 116 ARG A CA 1
ATOM 905 C C . ARG A 1 116 ? -39.361 -6.511 51.423 1.00 96.06 116 ARG A C 1
ATOM 907 O O . ARG A 1 116 ? -39.704 -6.689 52.589 1.00 96.06 116 ARG A O 1
ATOM 914 N N . SER A 1 117 ? -40.187 -6.050 50.481 1.00 95.25 117 SER A N 1
ATOM 915 C CA . SER A 1 117 ? -41.613 -5.792 50.746 1.00 95.25 117 SER A CA 1
ATOM 916 C C . SER A 1 117 ? -42.325 -7.078 51.154 1.00 95.25 117 SER A C 1
ATOM 918 O O . SER A 1 117 ? -42.949 -7.131 52.210 1.00 95.25 117 SER A O 1
ATOM 920 N N . THR A 1 118 ? -42.127 -8.139 50.370 1.00 95.44 118 THR A N 1
ATOM 921 C CA . THR A 1 118 ? -42.735 -9.456 50.600 1.00 95.44 118 THR A CA 1
ATOM 922 C C . THR A 1 118 ? -42.312 -10.038 51.950 1.00 95.44 118 THR A C 1
ATOM 924 O O . THR A 1 118 ? -43.150 -10.486 52.730 1.00 95.44 118 THR A O 1
ATOM 927 N N . ALA A 1 119 ? -41.019 -9.974 52.281 1.00 93.88 119 ALA A N 1
ATOM 928 C CA . ALA A 1 119 ? -40.505 -10.434 53.568 1.00 93.88 119 ALA A CA 1
ATOM 929 C C . ALA A 1 119 ? -41.059 -9.611 54.744 1.00 93.88 119 ALA A C 1
ATOM 931 O O . ALA A 1 119 ? -41.384 -10.174 55.788 1.00 93.88 119 ALA A O 1
ATOM 932 N N . ALA A 1 120 ? -41.202 -8.290 54.589 1.00 94.69 120 ALA A N 1
ATOM 933 C CA . ALA A 1 120 ? -41.769 -7.427 55.625 1.00 94.69 120 ALA A CA 1
ATOM 934 C C . ALA A 1 120 ? -43.270 -7.684 55.854 1.00 94.69 120 ALA A C 1
ATOM 936 O O . ALA A 1 120 ? -43.740 -7.600 56.990 1.00 94.69 120 ALA A O 1
ATOM 937 N N . GLU A 1 121 ? -44.024 -7.987 54.798 1.00 94.94 121 GLU A N 1
ATOM 938 C CA . GLU A 1 121 ? -45.430 -8.397 54.884 1.00 94.94 121 GLU A CA 1
ATOM 939 C C . GLU A 1 121 ? -45.573 -9.761 55.565 1.00 94.94 121 GLU A C 1
ATOM 941 O O . GLU A 1 121 ? -46.352 -9.888 56.511 1.00 94.94 121 GLU A O 1
ATOM 946 N N . ALA A 1 122 ? -44.757 -10.743 55.171 1.00 93.88 122 ALA A N 1
ATOM 947 C CA . ALA A 1 122 ? -44.726 -12.061 55.801 1.00 93.88 122 ALA A CA 1
ATOM 948 C C . ALA A 1 122 ? -44.402 -11.970 57.302 1.00 93.88 122 ALA A C 1
ATOM 950 O O . ALA A 1 122 ? -45.094 -12.571 58.121 1.00 93.88 122 ALA A O 1
ATOM 951 N N . LEU A 1 123 ? -43.413 -11.151 57.687 1.00 92.69 123 LEU A N 1
ATOM 952 C CA . LEU A 1 123 ? -43.046 -10.959 59.092 1.00 92.69 123 LEU A CA 1
ATOM 953 C C . LEU A 1 123 ? -44.187 -10.329 59.908 1.00 92.69 123 LEU A C 1
ATOM 955 O O . LEU A 1 123 ? -44.417 -10.726 61.050 1.00 92.69 123 LEU A O 1
ATOM 959 N N . ARG A 1 124 ? -44.928 -9.370 59.327 1.00 92.50 124 ARG A N 1
ATOM 960 C CA . ARG A 1 124 ? -46.120 -8.786 59.968 1.00 92.50 124 ARG A CA 1
ATOM 961 C C . ARG A 1 124 ? -47.234 -9.814 60.141 1.00 92.50 124 ARG A C 1
ATOM 963 O O . ARG A 1 124 ? -47.839 -9.850 61.210 1.00 92.50 124 ARG A O 1
ATOM 970 N N . ALA A 1 125 ? -47.484 -10.644 59.130 1.00 93.00 125 ALA A N 1
ATOM 971 C CA . ALA A 1 125 ? -48.476 -11.712 59.211 1.00 93.00 125 ALA A CA 1
ATOM 972 C C . ALA A 1 125 ? -48.122 -12.715 60.323 1.00 93.00 125 ALA A C 1
ATOM 974 O O . ALA A 1 125 ? -48.947 -12.959 61.203 1.00 93.00 125 ALA A O 1
ATOM 975 N N . SER A 1 126 ? -46.873 -13.196 60.365 1.00 91.12 126 SER A N 1
ATOM 976 C CA . SER A 1 126 ? -46.400 -14.103 61.420 1.00 91.12 126 SER A CA 1
ATOM 977 C C . SER A 1 126 ? -46.441 -13.470 62.815 1.00 91.12 126 SER A C 1
ATOM 979 O O . SER A 1 126 ? -46.800 -14.135 63.783 1.00 91.12 126 SER A O 1
ATOM 981 N N . ALA A 1 127 ? -46.115 -12.179 62.944 1.00 90.94 127 ALA A N 1
ATOM 982 C CA . ALA A 1 127 ? -46.213 -11.471 64.221 1.00 90.94 127 ALA A CA 1
ATOM 983 C C . ALA A 1 127 ? -47.669 -11.338 64.702 1.00 90.94 127 ALA A C 1
ATOM 985 O O . ALA A 1 127 ? -47.935 -11.484 65.897 1.00 90.94 127 ALA A O 1
ATOM 986 N N . SER A 1 128 ? -48.612 -11.087 63.785 1.00 89.38 128 SER A N 1
ATOM 987 C CA . SER A 1 128 ? -50.049 -11.045 64.090 1.00 89.38 128 SER A CA 1
ATOM 988 C C . SER A 1 128 ? -50.568 -12.413 64.534 1.00 89.38 128 SER A C 1
ATOM 990 O O . SER A 1 128 ? -51.287 -12.502 65.528 1.00 89.38 128 SER A O 1
ATOM 992 N N . GLU A 1 129 ? -50.176 -13.478 63.835 1.00 90.75 129 GLU A N 1
ATOM 993 C CA . GLU A 1 129 ? -50.534 -14.855 64.182 1.00 90.75 129 GLU A CA 1
ATOM 994 C C . GLU A 1 129 ? -50.000 -15.240 65.569 1.00 90.75 129 GLU A C 1
ATOM 996 O O . GLU A 1 129 ? -50.762 -15.693 66.425 1.00 90.75 129 GLU A O 1
ATOM 1001 N N . LEU A 1 130 ? -48.717 -14.968 65.836 1.00 87.81 130 LEU A N 1
ATOM 1002 C CA . LEU A 1 130 ? -48.096 -15.237 67.133 1.00 87.81 130 LEU A CA 1
ATOM 1003 C C . LEU A 1 130 ? -48.762 -14.437 68.263 1.00 87.81 130 LEU A C 1
ATOM 1005 O O . LEU A 1 130 ? -49.019 -14.975 69.338 1.00 87.81 130 LEU A O 1
ATOM 1009 N N . SER A 1 131 ? -49.087 -13.165 68.018 1.00 87.69 131 SER A N 1
ATOM 1010 C CA . SER A 1 131 ? -49.797 -12.326 68.994 1.00 87.69 131 SER A CA 1
ATOM 1011 C C . SER A 1 131 ? -51.194 -12.876 69.302 1.00 87.69 131 SER A C 1
ATOM 1013 O O . SER A 1 131 ? -51.598 -12.892 70.464 1.00 87.69 131 SER A O 1
ATOM 1015 N N . GLY A 1 132 ? -51.912 -13.379 68.290 1.00 84.88 132 GLY A N 1
ATOM 1016 C CA . GLY A 1 132 ? -53.205 -14.048 68.461 1.00 84.88 132 GLY A CA 1
ATOM 1017 C C . GLY A 1 132 ? -53.103 -15.334 69.284 1.00 84.88 132 GLY A C 1
ATOM 1018 O O . GLY A 1 132 ? -53.901 -15.544 70.198 1.00 84.88 132 GLY A O 1
ATOM 1019 N N . GLN A 1 133 ? -52.079 -16.155 69.028 1.00 84.00 133 GLN A N 1
ATOM 1020 C CA . GLN A 1 133 ? -51.806 -17.364 69.815 1.00 84.00 133 GLN A CA 1
ATOM 1021 C C . GLN A 1 133 ? -51.495 -17.030 71.283 1.00 84.00 133 GLN A C 1
ATOM 1023 O O . GLN A 1 133 ? -52.051 -17.654 72.187 1.00 84.00 133 GLN A O 1
ATOM 1028 N N . ILE A 1 134 ? -50.669 -16.008 71.540 1.00 82.19 134 ILE A N 1
ATOM 1029 C CA . ILE A 1 134 ? -50.355 -15.549 72.903 1.00 82.19 134 ILE A CA 1
ATOM 1030 C C . ILE A 1 134 ? -51.617 -15.026 73.605 1.00 82.19 134 ILE A C 1
ATOM 1032 O O . ILE A 1 134 ? -51.871 -15.388 74.754 1.00 82.19 134 ILE A O 1
ATOM 1036 N N . ALA A 1 135 ? -52.435 -14.215 72.928 1.00 78.94 135 ALA A N 1
ATOM 1037 C CA . ALA A 1 135 ? -53.683 -13.700 73.491 1.00 78.94 135 ALA A CA 1
ATOM 1038 C C . ALA A 1 135 ? -54.663 -14.832 73.847 1.00 78.94 135 ALA A C 1
ATOM 1040 O O . ALA A 1 135 ? -55.245 -14.815 74.931 1.00 78.94 135 ALA A O 1
ATOM 1041 N N . ALA A 1 136 ? -54.792 -15.849 72.987 1.00 78.25 136 ALA A N 1
ATOM 1042 C CA . ALA A 1 136 ? -55.608 -17.032 73.255 1.00 78.25 136 ALA A CA 1
ATOM 1043 C C . ALA A 1 136 ? -55.094 -17.842 74.462 1.00 78.25 136 ALA A C 1
ATOM 1045 O O . ALA A 1 136 ? -55.895 -18.293 75.284 1.00 78.25 136 ALA A O 1
ATOM 1046 N N . GLN A 1 137 ? -53.769 -17.979 74.603 1.00 78.94 137 GLN A N 1
ATOM 1047 C CA . GLN A 1 137 ? -53.130 -18.662 75.733 1.00 78.94 137 GLN A CA 1
ATOM 1048 C C . GLN A 1 137 ? -53.373 -17.921 77.062 1.00 78.94 137 GLN A C 1
ATOM 1050 O O . GLN A 1 137 ? -53.675 -18.553 78.072 1.00 78.94 137 GLN A O 1
ATOM 1055 N N . VAL A 1 138 ? -53.265 -16.585 77.070 1.00 77.31 138 VAL A N 1
ATOM 1056 C CA . VAL A 1 138 ? -53.427 -15.747 78.276 1.00 77.31 138 VAL A CA 1
ATOM 1057 C C . VAL A 1 138 ? -54.896 -15.613 78.696 1.00 77.31 138 VAL A C 1
ATOM 1059 O O . VAL A 1 138 ? -55.192 -15.609 79.889 1.00 77.31 138 VAL A O 1
ATOM 1062 N N . LEU A 1 139 ? -55.827 -15.532 77.739 1.00 67.94 139 LEU A N 1
ATOM 1063 C CA . LEU A 1 139 ? -57.266 -15.391 78.009 1.00 67.94 139 LEU A CA 1
ATOM 1064 C C . LEU A 1 139 ? -57.967 -16.723 78.335 1.00 67.94 139 LEU A C 1
ATOM 1066 O O . LEU A 1 139 ? -59.150 -16.725 78.677 1.00 67.94 139 LEU A O 1
ATOM 1070 N N . GLY A 1 140 ? -57.259 -17.855 78.256 1.00 61.72 140 GLY A N 1
ATOM 1071 C CA . GLY A 1 140 ? -57.734 -19.162 78.726 1.00 61.72 140 GLY A CA 1
ATOM 1072 C C . GLY A 1 140 ? -58.964 -19.718 77.998 1.00 61.72 140 GLY A C 1
ATOM 1073 O O . GLY A 1 140 ? -59.591 -20.661 78.485 1.00 61.72 140 GLY A O 1
ATOM 1074 N N . ARG A 1 141 ? -59.351 -19.150 76.851 1.00 58.56 141 ARG A N 1
ATOM 1075 C CA . ARG A 1 141 ? -60.513 -19.599 76.080 1.00 58.56 141 ARG A CA 1
ATOM 1076 C C . ARG A 1 141 ? -60.276 -19.324 74.598 1.00 58.56 141 ARG A C 1
ATOM 1078 O O . ARG A 1 141 ? -60.081 -18.178 74.206 1.00 58.56 141 ARG A O 1
ATOM 1085 N N . SER A 1 142 ? -60.281 -20.383 73.786 1.00 50.38 142 SER A N 1
ATOM 1086 C CA . SER A 1 142 ? -60.194 -20.273 72.329 1.00 50.38 142 SER A CA 1
ATOM 1087 C C . SER A 1 142 ? -61.342 -19.401 71.828 1.00 50.38 142 SER A C 1
ATOM 1089 O O . SER A 1 142 ? -62.505 -19.748 72.046 1.00 50.38 142 SER A O 1
ATOM 1091 N N . ILE A 1 143 ? -61.033 -18.285 71.175 1.00 52.34 143 ILE A N 1
ATOM 1092 C CA . ILE A 1 143 ? -62.035 -17.510 70.444 1.00 52.34 143 ILE A CA 1
ATOM 1093 C C . ILE A 1 143 ? -62.072 -18.101 69.027 1.00 52.34 143 ILE A C 1
ATOM 1095 O O . ILE A 1 143 ? -61.042 -18.071 68.353 1.00 52.34 143 ILE A O 1
ATOM 1099 N N . PRO A 1 144 ? -63.187 -18.724 68.609 1.00 52.69 144 PRO A N 1
ATOM 1100 C CA . PRO A 1 144 ? -63.299 -19.343 67.299 1.00 52.69 144 PRO A CA 1
ATOM 1101 C C . PRO A 1 144 ? -63.667 -18.306 66.228 1.00 52.69 144 PRO A C 1
ATOM 1103 O O . PRO A 1 144 ? -64.581 -17.515 66.451 1.00 52.69 144 PRO A O 1
ATOM 1106 N N . ASN A 1 145 ? -62.971 -18.423 65.089 1.00 47.06 145 ASN A N 1
ATOM 1107 C CA . ASN A 1 145 ? -63.184 -17.837 63.753 1.00 47.06 145 ASN A CA 1
ATOM 1108 C C . ASN A 1 145 ? -63.353 -16.319 63.623 1.00 47.06 145 ASN A C 1
ATOM 1110 O O . ASN A 1 145 ? -64.447 -15.797 63.923 1.00 47.06 145 ASN A O 1
#

pLDDT: mean 89.4, std 11.43, range [44.66, 97.62]

Foldseek 3Di:
DPPDPDVVVVCVVVVVVVVVVVVCCVVPVVVVVVVVVVVVCVVVVVVVVVVVVVVVVVVVVVVVVVVVVVVVVVVVVVVVVVVVVVVVVVVVVVVVVVVVVVVVVVVVVVVVVVVVVVVVVVVVVVVVVVVLVVVCVVVVHDDDD

Sequence (145 aa):
MEILPDPIHATLLLLPFLVAAGTLHVVLWKPLLAYLDERAHTVTHARHEAEDLESAAVEQMTRIETRLAEARAEISTTRQAARQRALGEESKIVAEARGKAETRVSQAVDEIRRDRSTAAEALRASASELSGQIAAQVLGRSIPN

Secondary structure (DSSP, 8-state):
---S--HHHHHHHHHHHHHHHHHHIIIIIHHHHHHHHHHHHHHHHHHHHHHHHHHHHHHHHHHHHHHHHHHHHHHHHHHHHHHHHHHHHHHHHHHHHHHHHHHHHHHHHHHHHHHHHHHHHHHHHHHHHHHHHHHHHHHTS----